Protein AF-A0A7W1CQB3-F1 (afdb_monomer_lite)

Radius of gyration: 22.58 Å; chains: 1; bounding box: 37×61×49 Å

Foldseek 3Di:
DDDPPDDPDVVVVVVVVVVVVVVVVVVVVVVCVVVVPQDPVNVVVCVQLVLLCVDPQSVVLVCQLVPPQVPDPDPVRSVVSVVVSVVVHDDPSHDPVRNPD

Structure (mmCIF, N/CA/C/O backbone):
data_AF-A0A7W1CQB3-F1
#
_entry.id   AF-A0A7W1CQB3-F1
#
loop_
_atom_site.group_PDB
_atom_site.id
_atom_site.type_symbol
_atom_site.label_atom_id
_atom_site.label_alt_id
_atom_site.label_comp_id
_atom_site.label_asym_id
_atom_site.label_entity_id
_atom_site.label_seq_id
_atom_site.pdbx_PDB_ins_code
_atom_site.Cartn_x
_atom_site.Cartn_y
_atom_site.Cartn_z
_atom_site.occupancy
_atom_site.B_iso_or_equiv
_atom_site.auth_seq_id
_atom_site.auth_comp_id
_atom_site.auth_asym_id
_atom_site.auth_atom_id
_atom_site.pdbx_PDB_model_num
ATOM 1 N N . MET A 1 1 ? -1.470 -48.717 30.254 1.00 39.81 1 MET A N 1
ATOM 2 C CA . MET A 1 1 ? -0.780 -47.409 30.309 1.00 39.81 1 MET A CA 1
ATOM 3 C C . MET A 1 1 ? -1.566 -46.438 29.444 1.00 39.81 1 MET A C 1
ATOM 5 O O . MET A 1 1 ? -1.354 -46.390 28.242 1.00 39.81 1 MET A O 1
ATOM 9 N N . TH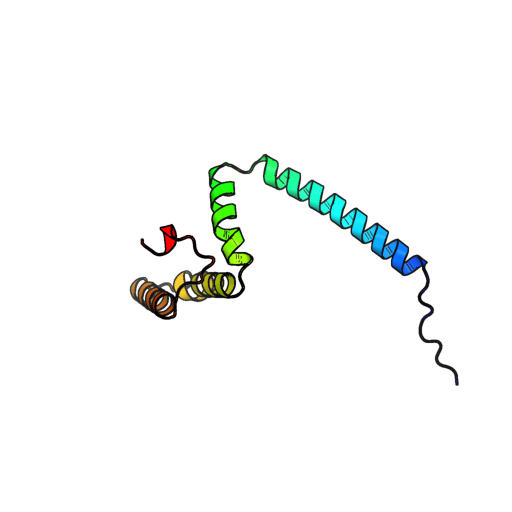R A 1 2 ? -2.552 -45.766 30.041 1.00 38.81 2 THR A N 1
ATOM 10 C CA . THR A 1 2 ? -3.451 -44.827 29.354 1.00 38.81 2 THR A CA 1
ATOM 11 C C . THR A 1 2 ? -2.839 -43.436 29.422 1.00 38.81 2 THR A C 1
ATOM 13 O O . THR A 1 2 ? -2.627 -42.913 30.511 1.00 38.81 2 THR A O 1
ATOM 16 N N . ASN A 1 3 ? -2.525 -42.867 28.262 1.00 40.97 3 ASN A N 1
ATOM 17 C CA . ASN A 1 3 ? -2.129 -41.473 28.112 1.00 40.97 3 ASN A CA 1
ATOM 18 C C . ASN A 1 3 ? -3.393 -40.591 28.214 1.00 40.97 3 ASN A C 1
ATOM 20 O O . ASN A 1 3 ? -4.289 -40.772 27.386 1.00 40.97 3 ASN A O 1
ATOM 24 N N . PRO A 1 4 ? -3.525 -39.677 29.195 1.00 48.41 4 PRO A N 1
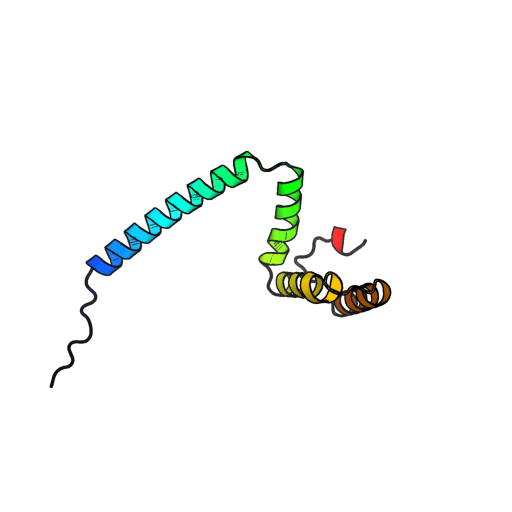ATOM 25 C CA . PRO A 1 4 ? -4.676 -38.795 29.296 1.00 48.41 4 PRO A CA 1
ATOM 26 C C . PRO A 1 4 ? -4.427 -37.567 28.415 1.00 48.41 4 PRO A C 1
ATOM 28 O O . PRO A 1 4 ? -4.031 -36.502 28.890 1.00 48.41 4 PRO A O 1
ATOM 31 N N . LEU A 1 5 ? -4.632 -37.711 27.106 1.00 52.81 5 LEU A N 1
ATOM 32 C CA . LEU A 1 5 ? -4.669 -36.557 26.216 1.00 52.81 5 LEU A CA 1
ATOM 33 C C . LEU A 1 5 ? -5.961 -35.777 26.471 1.00 52.81 5 LEU A C 1
ATOM 35 O O . LEU A 1 5 ? -7.033 -36.138 26.002 1.00 52.81 5 LEU A O 1
ATOM 39 N N . ARG A 1 6 ? -5.778 -34.723 27.271 1.00 55.59 6 ARG A N 1
ATOM 40 C CA . ARG A 1 6 ? -6.369 -33.391 27.128 1.00 55.59 6 ARG A CA 1
ATOM 41 C C . ARG A 1 6 ? -7.888 -33.390 26.943 1.00 55.59 6 ARG A C 1
ATOM 43 O O . ARG A 1 6 ? -8.417 -33.398 25.842 1.00 55.59 6 ARG A O 1
ATOM 50 N N . VAL A 1 7 ? -8.569 -33.330 28.081 1.00 55.44 7 VAL A N 1
ATOM 51 C CA . VAL A 1 7 ? -9.949 -32.857 28.170 1.00 55.44 7 VAL A CA 1
ATOM 52 C C . VAL A 1 7 ? -9.982 -31.453 27.564 1.00 55.44 7 VAL A C 1
ATOM 54 O O . VAL A 1 7 ? -9.399 -30.542 28.152 1.00 55.44 7 VAL A O 1
ATOM 57 N N . ASP A 1 8 ? -10.634 -31.292 26.412 1.00 59.22 8 ASP A N 1
ATOM 58 C CA . ASP A 1 8 ? -11.149 -29.997 25.959 1.00 59.22 8 ASP A CA 1
ATOM 59 C C . ASP A 1 8 ? -12.067 -29.486 27.071 1.00 59.22 8 ASP A C 1
ATOM 61 O O . ASP A 1 8 ? -13.188 -29.966 27.268 1.00 59.22 8 ASP A O 1
ATOM 65 N N . ARG A 1 9 ? -11.530 -28.602 27.915 1.00 52.69 9 ARG A N 1
ATOM 66 C CA . ARG A 1 9 ? -12.285 -27.996 29.002 1.00 52.69 9 ARG A CA 1
ATOM 67 C C . ARG A 1 9 ? -12.988 -26.778 28.398 1.00 52.69 9 ARG A C 1
ATOM 69 O O . ARG A 1 9 ? -12.290 -25.897 27.912 1.00 52.69 9 ARG A O 1
ATOM 76 N N . PRO A 1 10 ? -14.319 -26.645 28.517 1.00 53.38 10 PRO A N 1
ATOM 77 C CA . PRO A 1 10 ? -15.068 -25.487 28.006 1.00 53.38 10 PRO A CA 1
ATOM 78 C C . PRO A 1 10 ? -14.624 -24.131 28.594 1.00 53.38 10 PRO A C 1
ATOM 80 O O . PRO A 1 10 ? -15.070 -23.085 28.142 1.00 53.38 10 PRO A O 1
ATOM 83 N N . ALA A 1 11 ? -13.749 -24.139 29.606 1.00 58.28 11 ALA A N 1
ATOM 84 C CA . ALA A 1 11 ? -13.120 -22.949 30.163 1.00 58.28 11 ALA A CA 1
ATOM 85 C C . ALA A 1 11 ? -11.990 -22.378 29.282 1.00 58.28 11 ALA A C 1
ATOM 87 O O . ALA A 1 11 ? -11.835 -21.167 29.290 1.00 58.28 11 ALA A O 1
ATOM 88 N N . ASP A 1 12 ? -11.246 -23.200 28.520 1.00 61.59 12 ASP A N 1
ATOM 89 C CA . ASP A 1 12 ? -10.185 -22.702 27.614 1.00 61.59 12 ASP A CA 1
ATOM 90 C C . ASP A 1 12 ? -10.808 -21.928 26.443 1.00 61.59 12 ASP A C 1
ATOM 92 O O . ASP A 1 12 ? -10.360 -20.844 26.099 1.00 61.59 12 ASP A O 1
ATOM 96 N N . THR A 1 13 ? -11.912 -22.428 25.884 1.00 65.75 13 THR A N 1
ATOM 97 C CA . THR A 1 13 ? -12.634 -21.758 24.790 1.00 65.75 13 THR A CA 1
ATOM 98 C C . THR A 1 13 ? -13.348 -20.491 25.256 1.00 65.75 13 THR A C 1
ATOM 100 O O . THR A 1 13 ? -13.346 -19.495 24.543 1.00 65.75 13 THR A O 1
ATOM 103 N N . ALA A 1 14 ? -13.928 -20.498 26.462 1.00 67.50 14 ALA A N 1
ATOM 104 C CA . ALA A 1 14 ? -14.548 -19.305 27.039 1.00 67.50 14 ALA A CA 1
ATOM 105 C C . ALA A 1 14 ? -13.513 -18.211 27.379 1.00 67.50 14 ALA A C 1
ATOM 107 O O . ALA A 1 14 ? -13.806 -17.027 27.215 1.00 67.50 14 ALA A O 1
ATOM 108 N N . ASP A 1 15 ? -12.310 -18.593 27.823 1.00 83.31 15 ASP A N 1
ATOM 109 C CA . ASP A 1 15 ? -11.190 -17.670 28.056 1.00 83.31 15 ASP A CA 1
ATOM 110 C C . ASP A 1 15 ? -10.610 -17.136 26.734 1.00 83.31 15 ASP A C 1
ATOM 112 O O . ASP A 1 15 ? -10.340 -15.938 26.617 1.00 83.31 15 ASP A O 1
ATOM 116 N N . ASP A 1 16 ? -10.521 -17.981 25.702 1.00 84.75 16 ASP A N 1
ATOM 117 C CA . ASP A 1 16 ? -10.126 -17.587 24.345 1.00 84.75 16 ASP A CA 1
ATOM 118 C C . ASP A 1 16 ? -11.136 -16.618 23.710 1.00 84.75 16 ASP A C 1
ATOM 120 O O . ASP A 1 16 ? -10.748 -15.601 23.128 1.00 84.75 16 ASP A O 1
ATOM 124 N N . GLU A 1 17 ? -12.440 -16.880 23.841 1.00 87.81 17 GLU A N 1
ATOM 125 C CA . GLU A 1 17 ? -13.504 -15.987 23.366 1.00 87.81 17 GLU A CA 1
ATOM 126 C C . GLU A 1 17 ? -13.463 -14.638 24.092 1.00 87.81 17 GLU A C 1
ATOM 128 O O . GLU A 1 17 ? -13.555 -13.581 23.461 1.00 87.81 17 GLU A O 1
ATOM 133 N N . GLN A 1 18 ? -13.264 -14.653 25.412 1.00 89.44 18 GLN A N 1
ATOM 134 C CA . GLN A 1 18 ? -13.196 -13.444 26.227 1.00 89.44 18 GLN A CA 1
ATOM 135 C C . GLN A 1 18 ? -11.920 -12.632 25.946 1.00 89.44 18 GLN A C 1
ATOM 137 O O . GLN A 1 18 ? -11.974 -11.402 25.842 1.00 89.44 18 GLN A O 1
ATOM 142 N N . SER A 1 19 ? -10.792 -13.310 25.732 1.00 91.81 19 SER A N 1
ATOM 143 C CA . SER A 1 19 ? -9.533 -12.705 25.289 1.00 91.81 19 SER A CA 1
ATOM 144 C C . SER A 1 19 ? -9.651 -12.115 23.884 1.00 91.81 19 SER A C 1
ATOM 146 O O . SER A 1 19 ? -9.192 -10.996 23.646 1.00 91.81 19 SER A O 1
ATOM 148 N N . THR A 1 20 ? -10.328 -12.813 22.969 1.00 94.56 20 THR A N 1
ATOM 149 C CA . THR A 1 20 ? -10.594 -12.334 21.606 1.00 94.56 20 THR A CA 1
ATOM 150 C C . THR A 1 20 ? -11.473 -11.088 21.628 1.00 94.56 20 THR A C 1
ATOM 152 O O . THR A 1 20 ? -11.123 -10.087 21.004 1.00 94.56 20 THR A O 1
ATOM 155 N N . ALA A 1 21 ? -12.569 -11.098 22.393 1.00 94.00 21 ALA A N 1
ATOM 156 C CA . ALA A 1 21 ? -13.451 -9.942 22.536 1.00 94.00 21 ALA A CA 1
ATOM 157 C C . ALA A 1 21 ? -12.692 -8.720 23.074 1.00 94.00 21 ALA A C 1
ATOM 159 O O . ALA A 1 21 ? -12.779 -7.627 22.514 1.00 94.00 21 ALA A O 1
ATOM 160 N N . ARG A 1 22 ? -11.858 -8.920 24.101 1.00 95.25 22 ARG A N 1
ATOM 161 C CA . ARG A 1 22 ? -11.036 -7.848 24.669 1.00 95.25 22 ARG A CA 1
ATOM 162 C C . ARG A 1 22 ? -9.976 -7.339 23.689 1.00 95.25 22 ARG A C 1
ATOM 164 O O . ARG A 1 22 ? -9.711 -6.139 23.651 1.00 95.25 22 ARG A O 1
ATOM 171 N N . ALA A 1 23 ? -9.386 -8.219 22.883 1.00 96.06 23 ALA A N 1
ATOM 172 C CA . ALA A 1 23 ? -8.452 -7.826 21.833 1.00 96.06 23 ALA A CA 1
ATOM 173 C C . ALA A 1 23 ? -9.137 -6.971 20.755 1.00 96.06 23 ALA A C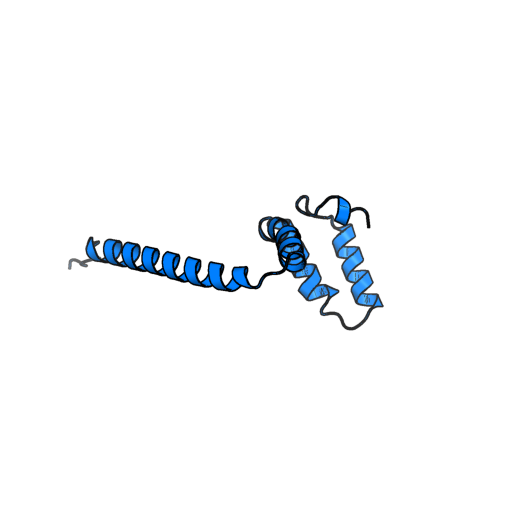 1
ATOM 175 O O . ALA A 1 23 ? -8.570 -5.960 20.339 1.00 96.06 23 ALA A O 1
ATOM 176 N N . VAL A 1 24 ? -10.363 -7.328 20.354 1.00 96.69 24 VAL A N 1
ATOM 177 C CA . VAL A 1 24 ? -11.173 -6.538 19.413 1.00 96.69 24 VAL A CA 1
ATOM 178 C C . VAL A 1 24 ? -11.493 -5.160 19.995 1.00 96.69 24 VAL A C 1
ATOM 180 O O . VAL A 1 24 ? -11.228 -4.160 19.334 1.00 96.69 24 VAL A O 1
ATOM 183 N N . GLU A 1 25 ? -11.954 -5.075 21.248 1.00 97.38 25 GLU A N 1
ATOM 184 C CA . GLU A 1 25 ? -12.236 -3.790 21.914 1.00 97.38 25 GLU A CA 1
ATOM 185 C C . GLU A 1 25 ? -11.006 -2.866 21.952 1.00 97.38 25 GLU A C 1
ATOM 187 O O . GLU A 1 25 ? -11.096 -1.664 21.676 1.00 97.38 25 GLU A O 1
ATOM 192 N N . VAL A 1 26 ? -9.835 -3.425 22.276 1.00 97.69 26 VAL A N 1
ATOM 193 C CA . VAL A 1 26 ? -8.571 -2.678 22.286 1.00 97.69 26 VAL A CA 1
ATOM 194 C C . VAL A 1 26 ? -8.202 -2.229 20.873 1.00 97.69 26 VAL A C 1
ATOM 196 O O . VAL A 1 26 ? -7.850 -1.064 20.682 1.00 97.69 26 VAL A O 1
ATOM 199 N N . ALA A 1 27 ? -8.312 -3.110 19.878 1.00 96.88 27 ALA A N 1
ATOM 200 C CA . ALA A 1 27 ? -8.033 -2.775 18.486 1.00 96.88 27 ALA A CA 1
ATOM 201 C C . ALA A 1 27 ? -8.949 -1.650 17.973 1.00 96.88 27 ALA A C 1
ATOM 203 O O . ALA A 1 27 ? -8.465 -0.709 17.345 1.00 96.88 27 ALA A O 1
ATOM 204 N N . GLU A 1 28 ? -10.242 -1.680 18.300 1.00 96.69 28 GLU A N 1
ATOM 205 C CA . GLU A 1 28 ? -11.194 -0.619 17.952 1.00 96.69 28 GLU A CA 1
ATOM 206 C C . GLU A 1 28 ? -10.862 0.717 18.626 1.00 96.69 28 GLU A C 1
ATOM 208 O O . GLU A 1 28 ? -10.980 1.784 18.014 1.00 96.69 28 GLU A O 1
ATOM 213 N N . ALA A 1 29 ? -10.452 0.696 19.897 1.00 96.50 29 ALA A N 1
ATOM 214 C CA . ALA A 1 29 ? -10.013 1.902 20.593 1.00 96.50 29 ALA A CA 1
ATOM 215 C C . ALA A 1 29 ? -8.761 2.502 19.934 1.00 96.50 29 ALA A C 1
ATOM 217 O O . ALA A 1 29 ? -8.723 3.707 19.676 1.00 96.50 29 ALA A O 1
ATOM 218 N N . LEU A 1 30 ? -7.777 1.662 19.605 1.00 95.50 30 LEU A N 1
ATOM 219 C CA . LEU A 1 30 ? -6.559 2.079 18.910 1.00 95.50 30 LEU A CA 1
ATOM 220 C C . LEU A 1 30 ? -6.865 2.645 17.520 1.00 95.50 30 LEU A C 1
ATOM 222 O O . LEU A 1 30 ? -6.347 3.707 17.174 1.00 95.50 30 LEU A O 1
ATOM 226 N N . LEU A 1 31 ? -7.742 1.988 16.755 1.00 91.31 31 LEU A N 1
ATOM 227 C CA . LEU A 1 31 ? -8.135 2.436 15.422 1.00 91.31 31 LEU A CA 1
ATOM 228 C C . LEU A 1 31 ? -8.817 3.808 15.470 1.00 91.31 31 LEU A C 1
ATOM 230 O O . LEU A 1 31 ? -8.432 4.710 14.732 1.00 91.31 31 LEU A O 1
ATOM 234 N N . ARG A 1 32 ? -9.760 4.016 16.399 1.00 93.56 32 ARG A N 1
ATOM 235 C CA . ARG A 1 32 ? -10.422 5.322 16.571 1.00 93.56 32 ARG A CA 1
ATOM 236 C C . ARG A 1 32 ? -9.434 6.441 16.888 1.00 93.56 32 ARG A C 1
ATOM 238 O O . ARG A 1 32 ? -9.568 7.545 16.360 1.00 93.56 32 ARG A O 1
ATOM 245 N N . VAL A 1 33 ? -8.451 6.167 17.746 1.00 92.44 33 VAL A N 1
ATOM 246 C CA . VAL A 1 33 ? -7.412 7.146 18.090 1.00 92.44 33 VAL A CA 1
ATOM 247 C C . VAL A 1 33 ? -6.545 7.454 16.872 1.00 92.44 33 VAL A C 1
ATOM 249 O O . VAL A 1 33 ? -6.349 8.632 16.568 1.00 92.44 33 VAL A O 1
ATOM 252 N N . ALA A 1 34 ? -6.098 6.432 16.138 1.00 84.06 34 ALA A N 1
ATOM 253 C CA . ALA A 1 34 ? -5.324 6.605 14.910 1.00 84.06 34 ALA A CA 1
ATOM 254 C C . ALA A 1 34 ? -6.090 7.430 13.852 1.00 84.06 34 ALA A C 1
ATOM 256 O O . ALA A 1 34 ? -5.536 8.349 13.245 1.00 84.06 34 ALA A O 1
ATOM 257 N N . ASP A 1 35 ? -7.389 7.182 13.689 1.00 87.44 35 ASP A N 1
ATOM 258 C CA . ASP A 1 35 ? -8.213 7.855 12.682 1.00 87.44 35 ASP A CA 1
ATOM 259 C C . ASP A 1 35 ? -8.557 9.310 13.025 1.00 87.44 35 ASP A C 1
ATOM 261 O O . ASP A 1 35 ? -8.753 10.127 12.115 1.00 87.44 35 ASP A O 1
ATOM 265 N N . SER A 1 36 ? -8.607 9.656 14.317 1.00 88.25 36 SER A N 1
ATOM 266 C CA . SER A 1 36 ? -9.017 10.988 14.792 1.00 88.25 36 SER A CA 1
ATOM 267 C C . SER A 1 36 ? -8.125 12.134 14.295 1.00 88.25 36 SER A C 1
ATOM 269 O O . SER A 1 36 ? -8.606 13.253 14.122 1.00 88.25 36 SER A O 1
ATOM 271 N N . GLY A 1 37 ? -6.852 11.848 14.009 1.00 83.19 37 GLY A N 1
ATOM 272 C CA . GLY A 1 37 ? -5.887 12.801 13.453 1.00 83.19 37 GLY A CA 1
ATOM 273 C C . GLY A 1 37 ? -5.665 12.669 11.945 1.00 83.19 37 GLY A C 1
ATOM 274 O O . GLY A 1 37 ? -4.926 13.466 11.370 1.00 83.19 37 GLY A O 1
ATOM 275 N N . THR A 1 38 ? -6.280 11.677 11.296 1.00 86.31 38 THR A N 1
ATOM 276 C CA . THR A 1 38 ? -5.958 11.339 9.907 1.00 86.31 38 THR A CA 1
ATOM 277 C C . THR A 1 38 ? -6.568 12.357 8.946 1.00 86.31 38 THR A C 1
ATOM 279 O O . THR A 1 38 ? -7.790 12.499 8.832 1.00 86.31 38 THR A O 1
ATOM 282 N N . SER A 1 39 ? -5.707 13.041 8.196 1.00 87.88 39 SER A N 1
ATOM 283 C CA . SER A 1 39 ? -6.103 14.009 7.179 1.00 87.88 39 SER A CA 1
ATOM 284 C C . SER A 1 39 ? -6.731 13.342 5.949 1.00 87.88 39 SER A C 1
ATOM 286 O O . SER A 1 39 ? -6.463 12.187 5.613 1.00 87.88 39 SER A O 1
ATOM 288 N N . TRP A 1 40 ? -7.499 14.113 5.174 1.00 87.75 40 TRP A N 1
ATOM 289 C CA . TRP A 1 40 ? -8.043 13.666 3.882 1.00 87.75 40 TRP A CA 1
ATOM 290 C C . TRP A 1 40 ? -6.974 13.149 2.908 1.00 87.75 40 TRP A C 1
ATOM 292 O O . TRP A 1 40 ? -7.223 12.221 2.138 1.00 87.75 40 TRP A O 1
ATOM 302 N N . ARG A 1 41 ? -5.769 13.734 2.936 1.00 86.94 41 ARG A N 1
ATOM 303 C CA . ARG A 1 41 ? -4.649 13.315 2.077 1.00 86.94 41 ARG A CA 1
ATOM 304 C C . ARG A 1 41 ? -4.057 11.976 2.503 1.00 86.94 41 ARG A C 1
ATOM 306 O O . ARG A 1 41 ? -3.503 11.269 1.664 1.00 86.94 41 ARG A O 1
ATOM 313 N N . GLU A 1 42 ? -4.102 11.657 3.789 1.00 86.38 42 GLU A N 1
ATOM 314 C CA . GLU A 1 42 ? -3.658 10.364 4.310 1.00 86.38 42 GLU A CA 1
ATOM 315 C C . GLU A 1 42 ? -4.694 9.286 4.016 1.00 86.38 42 GLU A C 1
ATOM 317 O O . GLU A 1 42 ? -4.316 8.262 3.455 1.00 86.38 42 GLU A O 1
ATOM 322 N N . ARG A 1 43 ? -5.990 9.565 4.228 1.00 86.62 43 ARG A N 1
ATOM 323 C CA . ARG A 1 43 ? -7.081 8.648 3.839 1.00 86.62 43 ARG A CA 1
ATOM 324 C C . ARG A 1 43 ? -7.006 8.282 2.366 1.00 86.62 43 ARG A C 1
ATOM 326 O O . ARG A 1 43 ? -6.903 7.113 2.030 1.00 86.62 43 ARG A O 1
ATOM 333 N N . ARG A 1 44 ? -6.886 9.279 1.484 1.00 86.12 44 ARG A N 1
ATOM 334 C CA . ARG A 1 44 ? -6.767 9.026 0.041 1.00 86.12 44 ARG A CA 1
ATOM 335 C C . ARG A 1 44 ? -5.530 8.202 -0.338 1.00 86.12 44 ARG A C 1
ATOM 337 O O . ARG A 1 44 ? -5.574 7.457 -1.313 1.00 86.12 44 ARG A O 1
ATOM 344 N N . ARG A 1 45 ? -4.416 8.343 0.391 1.00 84.19 45 ARG A N 1
ATOM 345 C CA . ARG A 1 45 ? -3.217 7.515 0.176 1.00 84.19 45 ARG A CA 1
ATOM 346 C C . ARG A 1 45 ? -3.433 6.082 0.665 1.00 84.19 45 ARG A C 1
ATOM 348 O O . ARG A 1 45 ? -3.042 5.160 -0.045 1.00 84.19 45 ARG A O 1
ATOM 355 N N . ALA A 1 46 ? -4.078 5.903 1.817 1.00 84.25 46 ALA A N 1
ATOM 356 C CA . ALA A 1 46 ? -4.449 4.593 2.341 1.00 84.25 46 ALA A CA 1
ATOM 357 C C . ALA A 1 46 ? -5.432 3.869 1.406 1.00 84.25 46 ALA A C 1
ATOM 359 O O . ALA A 1 46 ? -5.168 2.733 1.030 1.00 84.25 46 ALA A O 1
ATOM 360 N N . ASP A 1 47 ? -6.472 4.554 0.923 1.00 86.19 47 ASP A N 1
ATOM 361 C CA . ASP A 1 47 ? -7.459 4.009 -0.023 1.00 86.19 47 ASP A CA 1
ATOM 362 C C . ASP A 1 47 ? -6.827 3.554 -1.345 1.00 86.19 47 ASP A C 1
ATOM 364 O O . ASP A 1 47 ? -7.327 2.643 -1.999 1.00 86.19 47 ASP A O 1
ATOM 368 N N . ARG A 1 48 ? -5.718 4.181 -1.755 1.00 84.12 48 ARG A N 1
ATOM 369 C CA . ARG A 1 48 ? -4.968 3.780 -2.952 1.00 84.12 48 ARG A CA 1
ATOM 370 C C . ARG A 1 48 ? -4.118 2.531 -2.712 1.00 84.12 48 ARG A C 1
ATOM 372 O O . ARG A 1 48 ? -3.998 1.703 -3.606 1.00 84.12 48 ARG A O 1
ATOM 379 N N . LEU A 1 49 ? -3.512 2.405 -1.529 1.00 86.56 49 LEU A N 1
ATOM 380 C CA . LEU A 1 49 ? -2.658 1.265 -1.175 1.00 86.56 49 LEU A CA 1
ATOM 381 C C . LEU A 1 49 ? -3.457 0.039 -0.721 1.00 86.56 49 LEU A C 1
ATOM 383 O O . LEU A 1 49 ? -3.013 -1.081 -0.945 1.00 86.56 49 LEU A O 1
ATOM 387 N N . GLY A 1 50 ? -4.626 0.237 -0.110 1.00 87.94 50 GLY A N 1
ATOM 388 C CA . GLY A 1 50 ? -5.468 -0.832 0.427 1.00 87.94 50 GLY A CA 1
ATOM 389 C C . GLY A 1 50 ? -5.783 -1.932 -0.593 1.00 87.94 50 GLY A C 1
ATOM 390 O O . GLY A 1 50 ? -5.478 -3.091 -0.318 1.00 87.94 50 GLY A O 1
ATOM 391 N N . PRO A 1 51 ? -6.305 -1.599 -1.790 1.00 88.94 51 PRO A N 1
ATOM 392 C CA . PRO A 1 51 ? -6.564 -2.582 -2.841 1.00 88.94 51 PRO A CA 1
ATOM 393 C C . PRO A 1 51 ? -5.313 -3.344 -3.290 1.00 88.94 51 PRO A C 1
ATOM 395 O O . PRO A 1 51 ? -5.400 -4.535 -3.560 1.00 88.94 51 PRO A O 1
ATOM 398 N N . LEU A 1 52 ? -4.148 -2.688 -3.325 1.00 89.50 52 LEU A N 1
ATOM 399 C CA . LEU A 1 52 ? -2.883 -3.339 -3.680 1.00 89.50 52 LEU A CA 1
ATOM 400 C C . LEU A 1 52 ? -2.394 -4.290 -2.592 1.00 89.50 52 LEU A C 1
ATOM 402 O O . LEU A 1 52 ? -1.854 -5.338 -2.906 1.00 89.50 52 LEU A O 1
ATOM 406 N N . LEU A 1 53 ? -2.588 -3.950 -1.320 1.00 90.38 53 LEU A N 1
ATOM 407 C CA . LEU A 1 53 ? -2.216 -4.823 -0.205 1.00 90.38 53 LEU A CA 1
ATOM 408 C C . LEU A 1 53 ? -3.155 -6.028 -0.058 1.00 90.38 53 LEU A C 1
ATOM 410 O O . LEU A 1 53 ? -2.725 -7.074 0.429 1.00 90.38 53 LEU A O 1
ATOM 414 N N . ALA A 1 54 ? -4.421 -5.878 -0.454 1.00 89.69 54 ALA A N 1
ATOM 415 C CA . ALA A 1 54 ? -5.422 -6.944 -0.431 1.00 89.69 54 ALA A CA 1
ATOM 416 C C . ALA A 1 54 ? -5.274 -7.945 -1.594 1.00 89.69 54 ALA A C 1
ATOM 418 O O . ALA A 1 54 ? -5.800 -9.054 -1.513 1.00 89.69 54 ALA A O 1
ATOM 419 N N . ASP A 1 55 ? -4.561 -7.565 -2.655 1.00 91.25 55 ASP A N 1
ATOM 420 C CA . ASP A 1 55 ? -4.296 -8.384 -3.835 1.00 91.25 55 ASP A CA 1
ATOM 421 C C . ASP A 1 55 ? -2.904 -9.044 -3.738 1.00 91.25 55 ASP A C 1
ATOM 423 O O . ASP A 1 55 ? -1.920 -8.343 -3.485 1.00 91.25 55 ASP A O 1
ATOM 427 N N . PRO A 1 56 ? -2.770 -10.373 -3.916 1.00 91.81 56 PRO A N 1
ATOM 428 C CA . PRO A 1 56 ? -1.473 -11.047 -3.836 1.00 91.81 56 PRO A CA 1
ATOM 429 C C . PRO A 1 56 ? -0.422 -10.460 -4.787 1.00 91.81 56 PRO A C 1
ATOM 431 O O . PRO A 1 56 ? 0.691 -10.174 -4.339 1.00 91.81 56 PRO A O 1
ATOM 434 N N . ASP A 1 57 ? -0.803 -10.211 -6.042 1.00 91.12 57 ASP A N 1
ATOM 435 C CA . ASP A 1 57 ? 0.078 -9.659 -7.078 1.00 91.12 57 ASP A CA 1
ATOM 436 C C . ASP A 1 57 ? 0.389 -8.177 -6.798 1.00 91.12 57 ASP A C 1
ATOM 438 O O . ASP A 1 57 ? 1.525 -7.717 -6.932 1.00 91.12 57 ASP A O 1
ATOM 442 N N . GLY A 1 58 ? -0.610 -7.419 -6.331 1.00 90.94 58 GLY A N 1
ATOM 443 C CA . GLY A 1 58 ? -0.454 -6.052 -5.832 1.00 90.94 58 GLY A CA 1
ATOM 444 C C . GLY A 1 58 ? 0.571 -5.931 -4.704 1.00 90.94 58 GLY A C 1
ATOM 445 O O . GLY A 1 58 ? 1.407 -5.022 -4.709 1.00 90.94 58 GLY A O 1
ATOM 446 N N . ARG A 1 59 ? 0.548 -6.866 -3.754 1.00 92.88 59 ARG A N 1
ATOM 447 C CA . ARG A 1 59 ? 1.484 -6.893 -2.630 1.00 92.88 59 ARG A CA 1
ATOM 448 C C . ARG A 1 59 ? 2.895 -7.266 -3.079 1.00 92.88 59 ARG A C 1
ATOM 450 O O . ARG A 1 59 ? 3.849 -6.661 -2.595 1.00 92.88 59 ARG A O 1
ATOM 457 N N . GLU A 1 60 ? 3.031 -8.213 -4.005 1.00 92.50 60 GLU A N 1
ATOM 458 C CA . GLU A 1 60 ? 4.325 -8.560 -4.601 1.00 92.50 60 GLU A CA 1
ATOM 459 C C . GLU A 1 60 ? 4.942 -7.360 -5.331 1.00 92.50 60 GLU A C 1
ATOM 461 O O . GLU A 1 60 ? 6.100 -7.019 -5.082 1.00 92.50 60 GLU A O 1
ATOM 466 N N . LEU A 1 61 ? 4.144 -6.642 -6.131 1.00 91.69 61 LEU A N 1
ATOM 467 C CA . LEU A 1 61 ? 4.577 -5.400 -6.770 1.00 91.69 61 LEU A CA 1
ATOM 468 C C . LEU A 1 61 ? 5.056 -4.369 -5.738 1.00 91.69 61 LEU A C 1
ATOM 470 O O . LEU A 1 61 ? 6.117 -3.768 -5.915 1.00 91.69 61 LEU A O 1
ATOM 474 N N . LEU A 1 62 ? 4.287 -4.143 -4.667 1.00 90.81 62 LEU A N 1
ATOM 475 C CA . LEU A 1 62 ? 4.663 -3.185 -3.625 1.00 90.81 62 LEU A CA 1
ATOM 476 C C . LEU A 1 62 ? 6.007 -3.547 -2.986 1.00 90.81 62 LEU A C 1
ATOM 478 O O . LEU A 1 62 ? 6.851 -2.662 -2.844 1.00 90.81 62 LEU A O 1
ATOM 482 N N . PHE A 1 63 ? 6.231 -4.823 -2.666 1.00 90.94 63 PHE A N 1
ATOM 483 C CA . PHE A 1 63 ? 7.504 -5.274 -2.106 1.00 90.94 63 PHE A CA 1
ATOM 484 C C . PHE A 1 63 ? 8.665 -5.118 -3.089 1.00 90.94 63 PHE A C 1
ATOM 486 O O . PHE A 1 63 ? 9.705 -4.579 -2.708 1.00 90.94 63 PHE A O 1
ATOM 493 N N . ALA A 1 64 ? 8.479 -5.478 -4.361 1.00 91.38 64 ALA A N 1
ATOM 494 C CA . ALA A 1 64 ? 9.500 -5.285 -5.388 1.00 91.38 64 ALA A CA 1
ATOM 495 C C . ALA A 1 64 ? 9.878 -3.799 -5.541 1.00 91.38 64 ALA A C 1
ATOM 497 O O . ALA A 1 64 ? 11.058 -3.446 -5.597 1.00 91.38 64 ALA A O 1
ATOM 498 N N . LEU A 1 65 ? 8.896 -2.892 -5.530 1.00 90.88 65 LEU A N 1
ATOM 499 C CA . LEU A 1 65 ? 9.161 -1.453 -5.571 1.00 90.88 65 LEU A CA 1
ATOM 500 C C . LEU A 1 65 ? 9.938 -0.981 -4.334 1.00 90.88 65 LEU A C 1
ATOM 502 O O . LEU A 1 65 ? 10.918 -0.244 -4.469 1.00 90.88 65 LEU A O 1
ATOM 506 N N . THR A 1 66 ? 9.537 -1.393 -3.130 1.00 89.94 66 THR A N 1
ATOM 507 C CA . THR A 1 66 ? 10.185 -0.921 -1.899 1.00 89.94 66 THR A CA 1
ATOM 508 C C . THR A 1 66 ? 11.586 -1.487 -1.706 1.00 89.94 66 THR A C 1
ATOM 510 O O . THR A 1 66 ? 12.486 -0.747 -1.304 1.00 89.94 66 THR A O 1
ATOM 513 N N . ASP A 1 67 ? 11.794 -2.766 -2.015 1.00 88.62 67 ASP A N 1
ATOM 514 C CA . ASP A 1 67 ? 13.064 -3.441 -1.752 1.00 88.62 67 ASP A CA 1
ATOM 515 C C . ASP A 1 67 ? 14.045 -3.366 -2.922 1.00 88.62 67 ASP A C 1
ATOM 517 O O . ASP A 1 67 ? 15.246 -3.214 -2.690 1.00 88.62 67 ASP A O 1
ATOM 521 N N . GLU A 1 68 ? 13.575 -3.408 -4.172 1.00 86.06 68 GLU A N 1
ATOM 522 C CA . GLU A 1 68 ? 14.468 -3.374 -5.335 1.00 86.06 68 GLU A CA 1
ATOM 523 C C . GLU A 1 68 ? 14.682 -1.957 -5.869 1.00 86.06 68 GLU A C 1
ATOM 525 O O . GLU A 1 68 ? 15.822 -1.580 -6.159 1.00 86.06 68 GLU A O 1
ATOM 530 N N . VAL A 1 69 ? 13.614 -1.160 -5.990 1.00 88.88 69 VAL A N 1
ATOM 531 C CA . VAL A 1 69 ? 13.671 0.154 -6.656 1.00 88.88 69 VAL A CA 1
ATOM 532 C C . VAL A 1 69 ? 14.070 1.257 -5.679 1.00 88.88 69 VAL A C 1
ATOM 534 O O . VAL A 1 69 ? 15.052 1.962 -5.928 1.00 88.88 69 VAL A O 1
ATOM 537 N N . LEU A 1 70 ? 13.351 1.397 -4.560 1.00 90.06 70 LEU A N 1
ATOM 538 C CA . LEU A 1 70 ? 13.572 2.488 -3.598 1.00 90.06 70 LEU A CA 1
ATOM 539 C C . LEU A 1 70 ? 14.850 2.316 -2.773 1.00 90.06 70 LEU A C 1
ATOM 541 O O . LEU A 1 70 ? 15.423 3.297 -2.302 1.00 90.06 70 LEU A O 1
ATOM 545 N N . ARG A 1 71 ? 15.326 1.078 -2.622 1.00 89.50 71 ARG A N 1
ATOM 546 C CA . ARG A 1 71 ? 16.560 0.770 -1.890 1.00 89.50 71 ARG A CA 1
ATOM 547 C C . ARG A 1 71 ? 17.822 0.869 -2.749 1.00 89.50 71 ARG A C 1
ATOM 549 O O . ARG A 1 71 ? 18.927 0.795 -2.213 1.00 89.50 71 ARG A O 1
ATOM 556 N N . THR A 1 72 ? 17.687 1.037 -4.068 1.00 91.06 72 THR A N 1
ATOM 557 C CA . THR A 1 72 ? 18.823 1.135 -4.990 1.00 91.06 72 THR A CA 1
ATOM 558 C C . THR A 1 72 ? 19.362 2.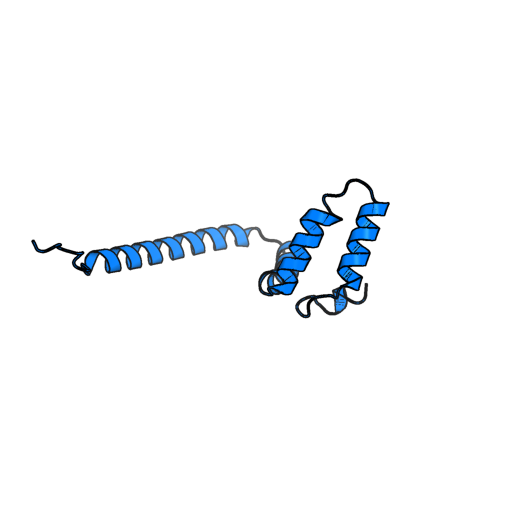572 -5.057 1.00 91.06 72 THR A C 1
ATOM 560 O O . THR A 1 72 ? 18.672 3.449 -5.568 1.00 91.06 72 THR A O 1
ATOM 563 N N . PRO A 1 73 ? 20.623 2.837 -4.649 1.00 88.75 73 PRO A N 1
ATOM 564 C CA . PRO A 1 73 ? 21.149 4.209 -4.569 1.00 88.75 73 PRO A CA 1
ATOM 565 C C . PRO A 1 73 ? 21.382 4.888 -5.924 1.00 88.75 73 PRO A C 1
ATOM 567 O O . PRO A 1 73 ? 21.495 6.107 -6.001 1.00 88.75 73 PRO A O 1
ATOM 570 N N . SER A 1 74 ? 21.524 4.103 -6.995 1.00 95.38 74 SER A N 1
ATOM 571 C CA . SER A 1 74 ? 21.805 4.618 -8.335 1.00 95.38 74 SER A CA 1
ATOM 572 C C . SER A 1 74 ? 20.499 4.904 -9.083 1.00 95.38 74 SER A C 1
ATOM 574 O O . SER A 1 74 ? 19.769 3.949 -9.366 1.00 95.38 74 SER A O 1
ATOM 576 N N . PRO A 1 75 ? 20.236 6.160 -9.499 1.00 91.31 75 PRO A N 1
ATOM 577 C CA . PRO A 1 75 ? 19.019 6.505 -10.235 1.00 91.31 75 PRO A CA 1
ATOM 578 C C . PRO A 1 75 ? 18.856 5.705 -11.531 1.00 91.31 75 PRO A C 1
ATOM 580 O O . PRO A 1 75 ? 17.778 5.198 -11.822 1.00 91.31 75 PRO A O 1
ATOM 583 N N . ALA A 1 76 ? 19.945 5.515 -12.284 1.00 94.00 76 ALA A N 1
ATOM 584 C CA . ALA A 1 76 ? 19.914 4.761 -13.536 1.00 94.00 76 ALA A CA 1
ATOM 585 C C . ALA A 1 76 ? 19.541 3.285 -13.317 1.00 94.00 76 ALA A C 1
ATOM 587 O O . ALA A 1 76 ? 18.729 2.732 -14.057 1.00 94.00 76 ALA A O 1
ATOM 588 N N . ARG A 1 77 ? 20.096 2.646 -12.276 1.00 91.56 77 ARG A N 1
ATOM 589 C CA . ARG A 1 77 ? 19.746 1.256 -11.949 1.00 91.56 77 ARG A CA 1
ATOM 590 C C . ARG A 1 77 ? 18.323 1.130 -11.415 1.00 91.56 77 ARG A C 1
ATOM 592 O O . ARG A 1 77 ? 17.632 0.200 -11.812 1.00 91.56 77 ARG A O 1
ATOM 599 N N . SER A 1 78 ? 17.905 2.062 -10.558 1.00 92.69 78 SER A N 1
ATOM 600 C CA . SER A 1 78 ? 16.550 2.114 -10.000 1.00 92.69 78 SER A CA 1
ATOM 601 C C . SER A 1 78 ? 15.508 2.200 -11.121 1.00 92.69 78 SER A C 1
ATOM 603 O O . SER A 1 78 ? 14.576 1.401 -11.167 1.00 92.69 78 SER A O 1
ATOM 605 N N . MET A 1 79 ? 15.740 3.053 -12.126 1.00 94.06 79 MET A N 1
ATOM 606 C CA . MET A 1 79 ? 14.868 3.135 -13.302 1.00 94.06 79 MET A CA 1
ATOM 607 C C . MET A 1 79 ? 14.879 1.867 -14.161 1.00 94.06 79 MET A C 1
ATOM 609 O O . MET A 1 79 ? 13.830 1.459 -14.654 1.00 94.06 79 MET A O 1
ATOM 613 N N . ALA A 1 80 ? 16.030 1.213 -14.333 1.00 93.62 80 ALA A N 1
ATOM 614 C CA . ALA A 1 80 ? 16.094 -0.055 -15.060 1.00 93.62 80 ALA A CA 1
ATOM 615 C C . ALA A 1 80 ? 15.334 -1.185 -14.335 1.00 93.62 80 ALA A C 1
ATOM 617 O O . ALA A 1 80 ? 14.671 -1.996 -14.982 1.00 93.62 80 ALA A O 1
ATOM 618 N N . GLN A 1 81 ? 15.410 -1.232 -13.001 1.00 92.12 81 GLN A N 1
ATOM 619 C CA . GLN A 1 81 ? 14.644 -2.164 -12.167 1.00 92.12 81 GLN A CA 1
ATOM 620 C C . GLN A 1 81 ? 13.146 -1.890 -12.265 1.00 92.12 81 GLN A C 1
ATOM 622 O O . GLN A 1 81 ? 12.385 -2.812 -12.540 1.00 92.12 81 GLN A O 1
ATOM 627 N N . LEU A 1 82 ? 12.743 -0.624 -12.126 1.00 92.19 82 LEU A N 1
ATOM 628 C CA . LEU A 1 82 ? 11.352 -0.217 -12.283 1.00 92.19 82 LEU A CA 1
ATOM 629 C C . LEU A 1 82 ? 10.808 -0.637 -13.651 1.00 92.19 82 LEU A C 1
ATOM 631 O O . LEU A 1 82 ? 9.734 -1.222 -13.724 1.00 92.19 82 LEU A O 1
ATOM 635 N N . ARG A 1 83 ? 11.568 -0.402 -14.728 1.00 92.12 83 ARG A N 1
ATOM 636 C CA . ARG A 1 83 ? 11.128 -0.767 -16.076 1.00 92.12 83 ARG A CA 1
ATOM 637 C C . ARG A 1 83 ? 10.930 -2.272 -16.228 1.00 92.12 83 ARG A C 1
ATOM 639 O O . ARG A 1 83 ? 9.901 -2.676 -16.740 1.00 92.12 83 ARG A O 1
ATOM 646 N N . ARG A 1 84 ? 11.844 -3.096 -15.702 1.00 92.69 84 ARG A N 1
ATOM 647 C CA . ARG A 1 84 ? 11.656 -4.559 -15.685 1.00 92.69 84 ARG A CA 1
ATOM 648 C C . ARG A 1 84 ? 10.393 -4.987 -14.942 1.00 92.69 84 ARG A C 1
ATOM 650 O O . ARG A 1 84 ? 9.729 -5.907 -15.397 1.00 92.69 84 ARG A O 1
ATOM 657 N N . ILE A 1 85 ? 10.105 -4.365 -13.800 1.00 90.75 85 ILE A N 1
ATOM 658 C CA . ILE A 1 85 ? 8.908 -4.674 -13.008 1.00 90.75 85 ILE A CA 1
ATOM 659 C C . ILE A 1 85 ? 7.649 -4.338 -13.816 1.00 90.75 85 ILE A C 1
ATOM 661 O O . ILE A 1 85 ? 6.751 -5.163 -13.913 1.00 90.75 85 ILE A O 1
ATOM 665 N N . VAL A 1 86 ? 7.608 -3.164 -14.453 1.00 89.56 86 VAL A N 1
ATOM 666 C CA . VAL A 1 86 ? 6.481 -2.756 -15.307 1.00 89.56 86 VAL A CA 1
ATOM 667 C C . VAL A 1 86 ? 6.344 -3.664 -16.535 1.00 89.56 86 VAL A C 1
ATOM 669 O O . VAL A 1 86 ? 5.232 -4.068 -16.868 1.00 89.56 86 VAL A O 1
ATOM 672 N N . ASP A 1 87 ? 7.458 -4.025 -17.178 1.00 90.88 87 ASP A N 1
ATOM 673 C CA . ASP A 1 87 ? 7.489 -4.902 -18.358 1.00 90.88 87 ASP A CA 1
ATOM 674 C C . ASP A 1 87 ? 6.987 -6.326 -18.039 1.00 90.88 87 ASP A C 1
ATOM 676 O O . ASP A 1 87 ? 6.455 -7.002 -18.920 1.00 90.88 87 ASP A O 1
ATOM 680 N N . ALA A 1 88 ? 7.121 -6.782 -16.787 1.00 88.62 88 ALA A N 1
ATOM 681 C CA . ALA A 1 88 ? 6.572 -8.057 -16.321 1.00 88.62 88 ALA A CA 1
ATOM 682 C C . ALA A 1 88 ? 5.038 -8.034 -16.148 1.00 88.62 88 ALA A C 1
ATOM 684 O O . ALA A 1 88 ? 4.419 -9.092 -16.036 1.00 88.62 88 ALA A O 1
ATOM 685 N N . GLY A 1 89 ? 4.426 -6.846 -16.181 1.00 85.94 89 GLY A N 1
ATOM 686 C CA . GLY A 1 89 ? 2.990 -6.634 -16.052 1.00 85.94 89 GLY A CA 1
ATOM 687 C C . GLY A 1 89 ? 2.607 -5.921 -14.756 1.00 85.94 89 GLY A C 1
ATOM 688 O O . GLY A 1 89 ? 3.298 -5.993 -13.744 1.00 85.94 89 GLY A O 1
ATOM 689 N N . LEU A 1 90 ? 1.475 -5.214 -14.797 1.00 87.44 90 LEU A N 1
ATOM 690 C CA . LEU A 1 90 ? 0.914 -4.521 -13.637 1.00 87.44 90 LEU A CA 1
ATOM 691 C C . LEU A 1 90 ? -0.324 -5.266 -13.112 1.00 87.44 90 LEU A C 1
ATOM 693 O O . LEU A 1 90 ? -1.158 -5.692 -13.917 1.00 87.44 90 LEU A O 1
ATOM 697 N N . PRO A 1 91 ? -0.491 -5.370 -11.782 1.00 88.06 91 PRO A N 1
ATOM 698 C CA . PRO A 1 91 ? -1.620 -6.050 -11.169 1.00 88.06 91 PRO A CA 1
ATOM 699 C C . PRO A 1 91 ? -2.929 -5.320 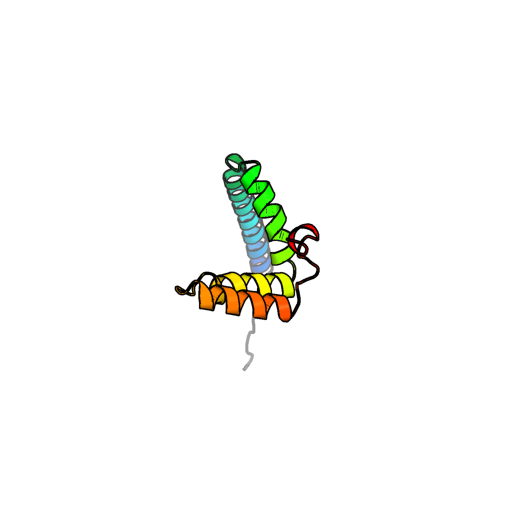-11.477 1.00 88.06 91 PRO A C 1
ATOM 701 O O . PRO A 1 91 ? -2.984 -4.089 -11.582 1.00 88.06 91 PRO A O 1
ATOM 704 N N . ALA A 1 92 ? -4.019 -6.079 -11.591 1.00 84.88 92 ALA A N 1
ATOM 705 C CA . ALA A 1 92 ? -5.334 -5.524 -11.903 1.00 84.88 92 ALA A CA 1
ATOM 706 C C . ALA A 1 92 ? -5.855 -4.578 -10.806 1.00 84.88 92 ALA A C 1
ATOM 708 O O . ALA A 1 92 ? -6.597 -3.642 -11.119 1.00 84.88 92 ALA A O 1
ATOM 709 N N . ALA A 1 93 ? -5.421 -4.800 -9.559 1.00 84.56 93 ALA A N 1
ATOM 710 C CA . ALA A 1 93 ? -5.709 -3.968 -8.395 1.00 84.56 93 ALA A CA 1
ATOM 711 C C . ALA A 1 93 ? -5.095 -2.559 -8.472 1.00 84.56 93 ALA A C 1
ATOM 713 O O . ALA A 1 93 ? -5.529 -1.664 -7.746 1.00 84.56 93 ALA A O 1
ATOM 714 N N . LEU A 1 94 ? -4.121 -2.328 -9.363 1.00 83.06 94 LEU A N 1
ATOM 715 C CA . LEU A 1 94 ? -3.572 -0.996 -9.590 1.00 83.06 94 LEU A CA 1
ATOM 716 C C . LEU A 1 94 ? -4.638 -0.117 -10.276 1.00 83.06 94 LEU A C 1
ATOM 718 O O . LEU A 1 94 ? -5.147 -0.485 -11.345 1.00 83.06 94 LEU A O 1
ATOM 722 N N . PRO A 1 95 ? -5.005 1.048 -9.713 1.00 80.12 95 PRO A N 1
ATOM 723 C CA . PRO A 1 95 ? -5.980 1.941 -10.330 1.00 80.12 95 PRO A CA 1
ATOM 724 C C . PRO A 1 95 ? -5.613 2.268 -11.780 1.00 80.12 95 PRO A C 1
ATOM 726 O O . PRO A 1 95 ? -4.445 2.449 -12.107 1.00 80.12 95 PRO A O 1
ATOM 729 N N . ALA A 1 96 ? -6.605 2.367 -12.671 1.00 76.56 96 ALA A N 1
ATOM 730 C CA . ALA A 1 96 ? -6.350 2.633 -14.091 1.00 76.56 96 ALA A CA 1
ATOM 731 C C . ALA A 1 96 ? -5.528 3.914 -14.308 1.00 76.56 96 ALA A C 1
ATOM 733 O O . ALA A 1 96 ? -4.615 3.909 -15.122 1.00 76.56 96 ALA A O 1
ATOM 734 N N . ALA A 1 97 ? -5.783 4.965 -13.521 1.00 74.81 97 ALA A N 1
ATOM 73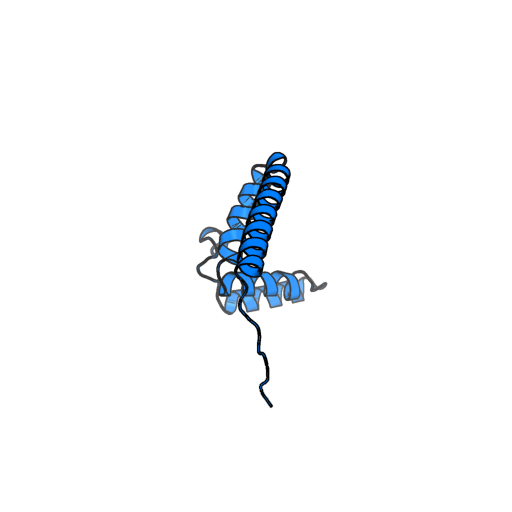5 C CA . ALA A 1 97 ? -5.016 6.212 -13.557 1.00 74.81 97 ALA A CA 1
ATOM 736 C C . ALA A 1 97 ? -3.510 6.016 -13.299 1.00 74.81 97 ALA A C 1
ATOM 738 O O . ALA A 1 97 ? -2.703 6.775 -13.822 1.00 74.81 97 ALA A O 1
ATOM 739 N N . ASP A 1 98 ? -3.135 4.985 -12.542 1.00 74.06 98 ASP A N 1
ATOM 740 C CA . ASP A 1 98 ? -1.745 4.680 -12.204 1.00 74.06 98 ASP A CA 1
ATOM 741 C C . ASP A 1 98 ? -1.042 3.841 -13.282 1.00 74.06 98 ASP A C 1
ATOM 743 O O . ASP A 1 98 ? 0.174 3.700 -13.246 1.00 74.06 98 ASP A O 1
ATOM 747 N N . ARG A 1 99 ? -1.795 3.290 -14.245 1.00 71.56 99 ARG A N 1
ATOM 748 C CA . ARG A 1 99 ? -1.264 2.481 -15.356 1.00 71.56 99 ARG A CA 1
ATOM 749 C C . ARG A 1 99 ? -0.917 3.298 -16.602 1.00 71.56 99 ARG A C 1
ATOM 751 O O . ARG A 1 99 ? -0.282 2.765 -17.503 1.00 71.56 99 ARG A O 1
ATOM 758 N N . VAL A 1 100 ? -1.383 4.545 -16.685 1.00 64.25 100 VAL A N 1
ATOM 759 C CA . VAL A 1 100 ? -1.280 5.400 -17.888 1.00 64.25 100 VAL A CA 1
ATOM 760 C C . VAL A 1 100 ? -0.346 6.603 -17.714 1.00 64.25 100 VAL A C 1
ATOM 762 O O . VAL A 1 100 ? -0.213 7.390 -18.650 1.00 64.25 100 VAL A O 1
ATOM 765 N N . ALA A 1 101 ? 0.257 6.764 -16.533 1.00 51.16 101 ALA A N 1
ATOM 766 C CA . ALA A 1 101 ? 1.201 7.835 -16.206 1.00 51.16 101 ALA A CA 1
ATOM 767 C C . ALA A 1 101 ? 2.647 7.413 -16.497 1.00 51.16 101 ALA A C 1
ATOM 769 O O . ALA A 1 101 ? 3.423 8.290 -16.938 1.00 51.16 101 ALA A O 1
#

Secondary structure (DSSP, 8-state):
---------HHHHHHHHHHHHHHHHHHHHHHHHHHHT--HHHHHHHHHHHHHHHSHHHHHHHHHIIIIITT-S-HHHHHHHHHHHHHT---TTS-HHHH--

Sequence (101 aa):
MTNPLRVDRPADTADDEQSTARAVEVAEALLRVADSGTSWRERRRADRLGPLLADPDGRELLFALTDEVLRTPSPARSMAQLRRIVDAGLPAALPAADRVA

pLDDT: mean 83.68, std 14.06, range [38.81, 97.69]

=== Feature glossary ===
The record interleaves many kinds of information about one protein. Here is each kind framed as the question it answers.

Q: What does the local fold look like, residue by residue?
A: A 3Di character summarizes, for each residue, the relative orientation of the Cα frame of its nearest spatial neighbor. Because it encodes fold topology rather than chemistry, 3Di alignments detect remote structural similarity that sequence alignment misses.

Q: Which residues are in helices, strands, or loops?
A: Secondary structure is the local, repeating backbone conformation. DSSP classifies it into eight states by reading the hydrogen-bond network: three helix types (H, G, I), two β types (E, B), two non-regular types (T, S), and unstructured coil (-).

Q: How big and how compact is the whole molecule?
A: Three whole-structure scalars: the radius of gyration (RMS distance of Cα from centroid, in Å), the count of Cα–Cα contacts (pairs closer than 8 Å and separated by more than four residues in sequence — i.e. tertiary, not local, contacts), and the bounding-box dimensions. Together they distinguish compact globular folds from extended fibres or disordered chains.

Q: How confident is the AlphaFold model at each residue?
A: For AlphaFold models, the B-factor field carries pLDDT — the model's own estimate of local accuracy on a 0–100 scale. Regions with pLDDT<50 should be treated as essentially unmodeled; they often correspond to intrinsically disordered segments.

Q: What family and function is it annotated with?
A: Functional annotations link the protein to curated databases. InterPro entries identify conserved domains and families by matching the sequence against member-database signatures (Pfam, PROSITE, CDD, …). Gene Ontology (GO) terms describe molecular function, biological process, and cellular component in a controlled vocabulary. CATH places the structure in a hierarchical fold classification (Class/Architecture/Topology/Homologous-superfamily). The organism is the source species.

Q: What known structures does this most resemble?
A: Nearest PDB neighbors are the top structural matches found by Foldseek when searching this structure against the entire Protein Data Bank. Each hit reports a TM-score (0 to 1; >0.5 almost always implies the same fold) and an E-value. These are *structural* homologs — they may share no detectable sequence similarity.

Q: Which residues are buried vs exposed?
A: Solvent-accessible surface area (SASA) is the area in Å² traced out by the centre of a 1.4 Å probe sphere (a water molecule) rolled over the protein's van der Waals surface (Shrake–Rupley / Lee–Richards construction). Buried residues have near-zero SASA; fully exposed residues can exceed 200 Å². The total SASA scales roughly with the number of surface residues.

Q: What are the backbone torsion angles?
A: φ (phi) and ψ (psi) are the two rotatable backbone dihedrals per residue: φ is the C(i-1)–N–Cα–C torsion, ψ is the N–Cα–C–N(i+1) torsion, both in degrees on (−180°, 180°]. α-helical residues cluster near (−60°, −45°); β-strand residues near (−120°, +130°). A Ramachandran plot is simply a scatter of (φ, ψ) for every residue.

Q: Are the domains correctly placed relative to each other?
A: Predicted aligned error is AlphaFold's pairwise confidence. Unlike pLDDT (per-residue), PAE is per-residue-pair and captures whether two parts of the structure are correctly placed relative to each other. Units are ångströms of expected positional error.

Q: What if only a Cα trace is available?
A: P-SEA three-state annotation labels each residue as helix, strand, or coil based purely on the geometry of the Cα trace. It serves as a fallback when the full backbone (and thus DSSP) is unavailable.

Q: What is the amino-acid chain?
A: This is the polypeptide sequence — one letter per residue, N-terminus first. Length ranges from a few dozen residues for small domains to over a thousand for large multi-domain proteins.

Q: What do the rendered images show?
A: The six renders are orthographic views along the three Cartesian axes in both directions. Representation (cartoon, sticks, or surface) and color scheme (sequence-rainbow or by-chain) vary across proteins so the training set covers all the common visualization conventions.

Q: What do the diagnostic plots show?
A: Plot images: a contact map (which residues are close in 3D, as an N×N binary image), a Ramachandran scatter (backbone torsion angles, revealing secondary-structure composition at a glance), and — for AlphaFold structures — a PAE heatmap (pairwise prediction confidence).

Q: How mobile is each atom in the crystal?
A: B-factor (Debye–Waller factor) reflects atomic displacement in the crystal lattice. It is an experimental observable (units Å²), not a prediction; low values mean the atom is pinned down, high values mean it moves or is heterogeneous across the crystal.

Q: Where is each backbone atom in 3D?
A: The mmCIF table is the protein's shape written out atom by atom. For each backbone N, Cα, C, and carbonyl O, it records an (x, y, z) coordinate triple in Å plus the residue type, chain letter, and residue number.